Protein AF-A0A1F7CLQ4-F1 (afdb_monomer_lite)

Secondary structure (DSSP, 8-state):
-PPP-GGGSTTTGGGHHHHTTT--HHHHHHHHHHHHHHHHHHHHHHHHHHHHHHHHHHHHHHHHHHHHHHHHHHHHHHHHHHHHHHHHHT-

pLDDT: mean 92.61, std 8.92, range [44.19, 98.12]

Structure (mmCIF, N/CA/C/O backbone):
data_AF-A0A1F7CLQ4-F1
#
_entry.id   AF-A0A1F7CLQ4-F1
#
loop_
_atom_site.group_PDB
_atom_site.id
_atom_site.type_symbol
_atom_site.label_atom_id
_atom_site.label_alt_id
_atom_site.label_comp_id
_atom_site.label_asym_id
_atom_site.label_entity_id
_atom_site.label_seq_id
_atom_site.pdbx_PDB_ins_code
_atom_site.Cartn_x
_atom_site.Cartn_y
_atom_site.Cartn_z
_atom_site.occupancy
_atom_site.B_iso_or_equiv
_atom_site.auth_seq_id
_atom_site.auth_comp_id
_atom_site.auth_asym_id
_atom_site.auth_atom_id
_atom_site.pdbx_PDB_model_num
ATOM 1 N N . MET A 1 1 ? 12.674 11.616 0.233 1.00 44.19 1 MET A N 1
ATOM 2 C CA . MET A 1 1 ? 11.711 10.762 -0.494 1.00 44.19 1 MET A CA 1
ATOM 3 C C . MET A 1 1 ? 12.455 10.135 -1.657 1.00 44.19 1 MET A C 1
ATOM 5 O O . MET A 1 1 ? 12.992 10.893 -2.453 1.00 44.19 1 MET A O 1
ATOM 9 N N . ALA A 1 2 ? 12.589 8.805 -1.724 1.00 55.25 2 ALA A N 1
ATOM 10 C CA . ALA A 1 2 ? 13.204 8.209 -2.915 1.00 55.25 2 ALA A CA 1
ATOM 11 C C . ALA A 1 2 ? 12.341 8.534 -4.132 1.00 55.25 2 ALA A C 1
ATOM 13 O O . ALA A 1 2 ? 11.118 8.403 -4.079 1.00 55.25 2 ALA A O 1
ATOM 14 N N . GLN A 1 3 ? 12.997 9.010 -5.179 1.00 72.44 3 GLN A N 1
ATOM 15 C CA . GLN A 1 3 ? 12.374 9.351 -6.440 1.00 72.44 3 GLN A CA 1
ATOM 16 C C . GLN A 1 3 ? 11.818 8.058 -7.046 1.00 72.44 3 GLN A C 1
ATOM 18 O O . GLN A 1 3 ? 12.569 7.118 -7.292 1.00 72.44 3 GLN A O 1
ATOM 23 N N . ILE A 1 4 ? 10.495 7.979 -7.199 1.00 81.50 4 ILE A N 1
ATOM 24 C CA . ILE A 1 4 ? 9.842 6.866 -7.898 1.00 81.50 4 ILE A CA 1
ATOM 25 C C . ILE A 1 4 ? 10.405 6.830 -9.320 1.00 81.50 4 ILE A C 1
ATOM 27 O O . ILE A 1 4 ? 10.573 7.894 -9.924 1.00 81.50 4 ILE A O 1
ATOM 31 N N . GLU A 1 5 ? 10.698 5.636 -9.846 1.00 90.00 5 GLU A N 1
ATOM 32 C CA . GLU A 1 5 ? 11.148 5.490 -11.232 1.00 90.00 5 GLU A CA 1
ATOM 33 C C . GLU A 1 5 ? 10.113 6.148 -12.157 1.00 90.00 5 GLU A 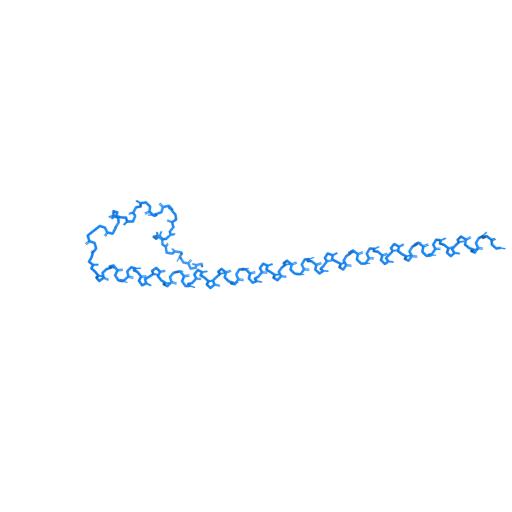C 1
ATOM 35 O O . GLU A 1 5 ? 8.967 5.691 -12.212 1.00 90.00 5 GLU A O 1
ATOM 40 N N . PRO A 1 6 ? 10.478 7.230 -12.867 1.00 90.19 6 PRO A N 1
ATOM 41 C CA . PRO A 1 6 ? 9.510 8.040 -13.589 1.00 90.19 6 PRO A CA 1
ATOM 42 C C . PRO A 1 6 ? 8.813 7.240 -14.685 1.00 90.19 6 PRO A C 1
ATOM 44 O O . PRO A 1 6 ? 7.636 7.471 -14.940 1.00 90.19 6 PRO A O 1
ATOM 47 N N . ASP A 1 7 ? 9.500 6.286 -15.305 1.00 92.38 7 ASP A N 1
ATOM 48 C CA . ASP A 1 7 ? 8.920 5.447 -16.353 1.00 92.38 7 ASP A CA 1
ATOM 49 C C . ASP A 1 7 ? 7.808 4.528 -15.832 1.00 92.38 7 ASP A C 1
ATOM 51 O O . ASP A 1 7 ? 6.880 4.214 -16.569 1.00 92.38 7 ASP A O 1
ATOM 55 N N . LEU A 1 8 ? 7.860 4.146 -14.552 1.00 90.31 8 LEU A N 1
ATOM 56 C CA . LEU A 1 8 ? 6.866 3.274 -13.920 1.00 90.31 8 LEU A CA 1
ATOM 57 C C . LEU A 1 8 ? 5.643 4.043 -13.392 1.00 90.31 8 LEU A C 1
ATOM 59 O O . LEU A 1 8 ? 4.775 3.466 -12.740 1.00 90.31 8 LEU A O 1
ATOM 63 N N . LEU A 1 9 ? 5.544 5.348 -13.662 1.00 91.81 9 LEU A N 1
ATOM 64 C CA . LEU A 1 9 ? 4.359 6.136 -13.334 1.00 91.81 9 LEU A CA 1
ATOM 65 C C . LEU A 1 9 ? 3.273 5.920 -14.388 1.00 91.81 9 LEU A C 1
ATOM 67 O O . LEU A 1 9 ? 3.539 6.061 -15.578 1.00 91.81 9 LEU A O 1
ATOM 71 N N . THR A 1 10 ? 2.023 5.719 -13.960 1.00 92.12 10 THR A N 1
ATOM 72 C CA . THR A 1 10 ? 0.868 5.493 -14.853 1.00 92.12 10 THR A CA 1
ATOM 73 C C . THR A 1 10 ? 0.768 6.518 -15.983 1.00 92.12 10 THR A C 1
ATOM 75 O O . THR A 1 10 ? 0.487 6.162 -17.122 1.00 92.12 10 THR A O 1
ATOM 78 N N . LYS A 1 11 ? 1.060 7.792 -15.691 1.00 94.31 11 LYS A N 1
ATOM 79 C CA . LYS A 1 11 ? 1.036 8.888 -16.673 1.00 94.31 11 LYS A CA 1
ATOM 80 C C . LYS A 1 11 ? 2.083 8.767 -17.789 1.00 94.31 11 LYS A C 1
ATOM 82 O O . LYS A 1 11 ? 1.915 9.382 -18.834 1.00 94.31 11 LYS A O 1
ATOM 87 N N . ASN A 1 12 ? 3.159 8.020 -17.555 1.00 92.94 12 ASN A N 1
ATOM 88 C CA . ASN A 1 12 ? 4.293 7.900 -18.465 1.00 92.94 12 ASN A CA 1
ATOM 89 C C . ASN A 1 12 ? 4.277 6.584 -19.256 1.00 92.94 12 ASN A C 1
ATOM 91 O O . ASN A 1 12 ? 4.933 6.527 -20.291 1.00 92.94 12 ASN A O 1
ATOM 95 N N . ILE A 1 13 ? 3.496 5.577 -18.832 1.00 91.69 13 ILE A N 1
ATOM 96 C CA . ILE A 1 13 ? 3.359 4.278 -19.521 1.00 91.69 13 ILE A CA 1
ATOM 97 C C . ILE A 1 13 ? 3.029 4.437 -21.017 1.00 91.69 13 ILE A C 1
ATOM 99 O O . ILE A 1 13 ? 3.725 3.824 -21.824 1.00 91.69 13 ILE A O 1
ATOM 103 N N . PRO A 1 14 ? 2.061 5.284 -21.433 1.00 95.56 14 PRO A N 1
ATOM 104 C CA . PRO A 1 14 ? 1.719 5.422 -22.852 1.00 95.56 14 PRO A CA 1
ATOM 105 C C . PRO A 1 14 ? 2.843 6.007 -23.719 1.00 95.56 14 PRO A C 1
ATOM 107 O O . PRO A 1 14 ? 2.769 5.943 -24.939 1.00 95.56 14 PRO A O 1
ATOM 110 N N . LEU A 1 15 ? 3.858 6.619 -23.101 1.00 94.81 15 LEU A N 1
ATOM 111 C CA . LEU A 1 15 ? 4.951 7.307 -23.790 1.00 94.81 15 LEU A CA 1
A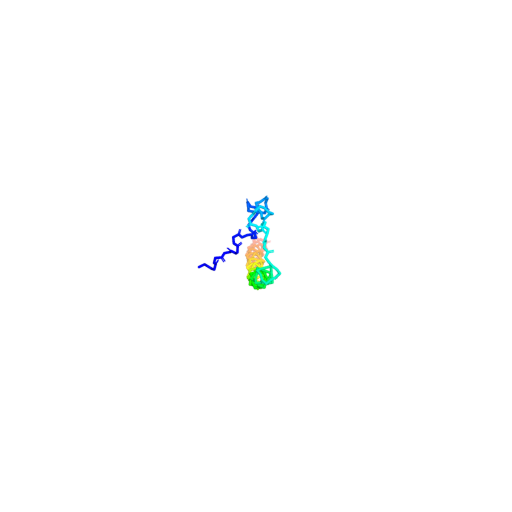TOM 112 C C . LEU A 1 15 ? 6.228 6.458 -23.866 1.00 94.81 15 LEU A C 1
ATOM 114 O O . LEU A 1 15 ? 7.207 6.899 -24.466 1.00 94.81 15 LEU A O 1
ATOM 118 N N . LEU A 1 16 ? 6.254 5.272 -23.244 1.00 94.00 16 LEU A N 1
ATOM 119 C CA . LEU A 1 16 ? 7.472 4.464 -23.126 1.00 94.00 16 LEU A CA 1
ATOM 120 C C . LEU A 1 16 ? 7.959 3.925 -24.470 1.00 94.00 16 LEU A C 1
ATOM 122 O O . LEU A 1 16 ? 9.166 3.920 -24.700 1.00 94.00 16 LEU A O 1
ATOM 126 N N . ASP A 1 17 ? 7.041 3.530 -25.352 1.00 93.12 17 ASP A N 1
ATOM 127 C CA . ASP A 1 17 ? 7.388 2.974 -26.664 1.00 93.12 17 ASP A CA 1
ATOM 128 C C . ASP A 1 17 ? 8.118 4.000 -27.536 1.00 93.12 17 ASP A C 1
ATOM 130 O O . ASP A 1 17 ? 9.124 3.681 -28.165 1.00 93.12 17 ASP A O 1
ATOM 134 N N . GLU A 1 18 ? 7.660 5.255 -27.528 1.00 95.62 18 GLU A N 1
ATOM 135 C CA . GLU A 1 18 ? 8.331 6.336 -28.255 1.00 95.62 18 GLU A CA 1
ATOM 136 C C . GLU A 1 18 ? 9.623 6.764 -27.546 1.00 95.62 18 GLU A C 1
ATOM 138 O O . GLU A 1 18 ? 10.642 6.995 -28.192 1.00 95.62 18 GLU A O 1
ATOM 143 N N . LYS A 1 19 ? 9.617 6.819 -26.207 1.00 93.69 19 LYS A N 1
ATOM 144 C CA . LYS A 1 19 ? 10.782 7.221 -25.405 1.00 93.69 19 LYS A CA 1
ATOM 145 C C . LYS A 1 19 ? 11.983 6.288 -25.575 1.00 93.69 19 LYS A C 1
ATOM 147 O O . LYS A 1 19 ? 13.117 6.758 -25.535 1.00 93.69 19 LYS A O 1
ATOM 152 N N . HIS A 1 20 ? 11.736 4.990 -25.735 1.00 95.69 20 HIS A N 1
ATOM 153 C CA . HIS A 1 20 ? 12.774 3.954 -25.837 1.00 95.69 20 HIS A CA 1
ATOM 154 C C . HIS A 1 20 ? 12.901 3.389 -27.256 1.00 95.69 20 HIS A C 1
ATOM 156 O O . HIS A 1 20 ? 13.471 2.319 -27.476 1.00 95.69 20 HIS A O 1
ATOM 162 N N . LYS A 1 21 ? 12.374 4.114 -28.244 1.00 96.19 21 LYS A N 1
ATOM 163 C CA . LYS A 1 21 ? 12.442 3.727 -29.647 1.00 96.19 21 LYS A CA 1
ATOM 164 C C . LYS A 1 21 ? 13.891 3.681 -30.123 1.00 96.19 21 LYS A C 1
ATOM 166 O O . LYS A 1 21 ? 14.621 4.664 -30.032 1.00 96.19 21 LYS A O 1
ATOM 171 N N . GLY A 1 22 ? 14.287 2.539 -30.679 1.00 95.00 22 GLY A N 1
ATOM 172 C CA . GLY A 1 22 ? 15.645 2.333 -31.181 1.00 95.00 22 GLY A CA 1
ATOM 173 C C . GLY A 1 22 ? 16.694 2.110 -30.089 1.00 95.00 22 GLY A C 1
ATOM 174 O O . GLY A 1 22 ? 17.880 2.243 -30.383 1.00 95.00 22 GLY A O 1
ATOM 175 N N . GLU A 1 23 ? 16.291 1.779 -28.855 1.00 96.06 23 GLU A N 1
ATOM 176 C CA . GLU A 1 23 ? 17.257 1.409 -27.817 1.00 96.06 23 GLU A CA 1
ATOM 177 C C . GLU A 1 23 ? 18.069 0.168 -28.224 1.00 96.06 23 GLU A C 1
ATOM 179 O O . GLU A 1 23 ? 17.555 -0.766 -28.850 1.00 96.06 23 GLU A O 1
ATOM 184 N N . THR A 1 24 ? 19.348 0.142 -27.847 1.00 97.38 24 THR A N 1
ATOM 185 C CA . THR A 1 2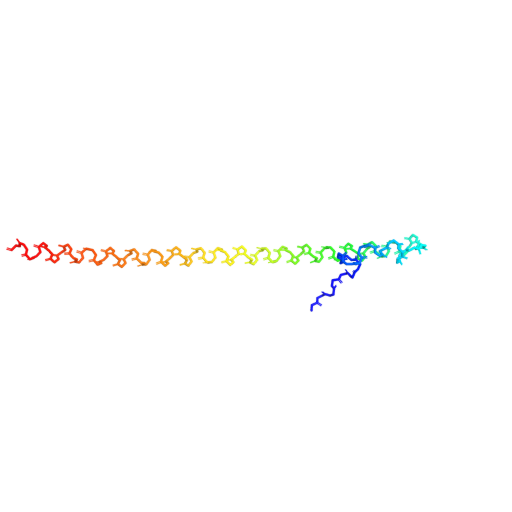4 ? 20.195 -1.042 -28.032 1.00 97.38 24 THR A CA 1
ATOM 186 C C . THR A 1 24 ? 19.914 -2.095 -26.951 1.00 97.38 24 THR A C 1
ATOM 188 O O . THR A 1 24 ? 19.390 -1.762 -25.880 1.00 97.38 24 THR A O 1
ATOM 191 N N . PRO A 1 25 ? 20.310 -3.364 -27.159 1.00 97.38 25 PRO A N 1
ATOM 192 C CA . PRO A 1 25 ? 20.189 -4.402 -26.133 1.00 97.38 25 PRO A CA 1
ATOM 193 C C . PRO A 1 25 ? 20.850 -4.029 -24.795 1.00 97.38 25 PRO A C 1
ATOM 195 O O . PRO A 1 25 ? 20.323 -4.342 -23.727 1.00 97.38 25 PRO A O 1
ATOM 198 N N . GLU A 1 26 ? 21.976 -3.316 -24.823 1.00 97.12 26 GLU A N 1
ATOM 199 C CA . GLU A 1 26 ? 22.677 -2.860 -23.620 1.00 97.12 26 GLU A CA 1
ATOM 200 C C . GLU A 1 26 ? 21.877 -1.785 -22.874 1.00 97.12 26 GLU A C 1
ATOM 202 O O . GLU A 1 26 ? 21.787 -1.817 -21.644 1.00 97.12 26 GLU A O 1
ATOM 207 N N . GLN A 1 27 ? 21.263 -0.848 -23.602 1.00 95.69 27 GLN A N 1
ATOM 208 C CA . GLN A 1 27 ? 20.402 0.188 -23.025 1.00 95.69 27 GLN A CA 1
ATOM 209 C C . GLN A 1 27 ? 19.132 -0.424 -22.422 1.00 95.69 27 GLN A C 1
ATOM 211 O O . GLN A 1 27 ? 18.760 -0.080 -21.294 1.00 95.69 27 GLN A O 1
ATOM 216 N N . HIS A 1 28 ? 18.535 -1.400 -23.115 1.00 95.75 28 HIS A N 1
ATOM 217 C CA . HIS A 1 28 ? 17.420 -2.191 -22.603 1.00 95.75 28 HIS A CA 1
ATOM 218 C C . HIS A 1 28 ? 17.781 -2.882 -21.283 1.00 95.75 28 HIS A C 1
ATOM 220 O O . HIS A 1 28 ? 17.050 -2.787 -20.295 1.00 95.75 28 HIS A O 1
ATOM 226 N N . ALA A 1 29 ? 18.937 -3.550 -21.235 1.00 96.81 29 ALA A N 1
ATOM 227 C CA . ALA A 1 29 ? 19.398 -4.251 -20.041 1.00 96.81 29 ALA A CA 1
ATOM 228 C C . ALA A 1 29 ? 19.597 -3.292 -18.854 1.00 96.81 29 ALA A C 1
ATOM 230 O O . ALA A 1 29 ? 19.156 -3.581 -17.739 1.00 96.81 29 ALA A O 1
ATOM 231 N N . GLN A 1 30 ? 20.198 -2.121 -19.089 1.00 95.88 30 GLN A N 1
ATOM 232 C CA . GLN A 1 30 ? 20.370 -1.092 -18.057 1.00 95.88 30 GLN A CA 1
ATOM 233 C C . GLN A 1 30 ? 19.026 -0.566 -17.535 1.00 95.88 30 GLN A C 1
ATOM 235 O O . GLN A 1 30 ? 18.849 -0.403 -16.323 1.00 95.88 30 GLN A O 1
ATOM 240 N N . ARG A 1 31 ? 18.063 -0.325 -18.432 1.00 95.19 31 ARG A N 1
ATOM 241 C CA . ARG A 1 31 ? 16.707 0.115 -18.083 1.00 95.19 31 ARG A CA 1
ATOM 242 C C . ARG A 1 31 ? 15.973 -0.934 -17.251 1.00 95.19 31 ARG A C 1
ATOM 244 O O . ARG A 1 31 ? 15.450 -0.609 -16.187 1.00 95.19 31 ARG A O 1
ATOM 251 N N . THR A 1 32 ? 16.013 -2.191 -17.674 1.00 94.50 32 THR A N 1
ATOM 252 C CA . THR A 1 32 ? 15.402 -3.313 -16.952 1.00 94.50 32 THR A CA 1
ATOM 253 C C . THR A 1 32 ? 16.008 -3.485 -15.559 1.00 94.50 32 THR A C 1
ATOM 255 O O . THR A 1 32 ? 15.270 -3.606 -14.582 1.00 94.50 32 THR A O 1
ATOM 258 N N . ALA A 1 33 ? 17.335 -3.394 -15.422 1.00 95.50 33 ALA A N 1
ATOM 259 C CA . ALA A 1 33 ? 17.995 -3.448 -14.117 1.00 95.50 33 ALA A CA 1
ATOM 260 C C . ALA A 1 33 ? 17.569 -2.292 -13.192 1.00 95.50 33 ALA A C 1
ATOM 262 O O . ALA A 1 33 ? 17.419 -2.476 -11.981 1.00 95.50 33 ALA A O 1
ATOM 263 N N . ARG A 1 34 ? 17.345 -1.092 -13.747 1.00 94.62 34 ARG A N 1
ATOM 264 C CA . ARG A 1 34 ? 16.816 0.050 -12.989 1.00 94.62 34 ARG A CA 1
ATOM 265 C C . ARG A 1 34 ? 15.389 -0.215 -12.506 1.00 94.62 34 ARG A C 1
ATOM 267 O O . ARG A 1 34 ? 15.104 0.007 -11.331 1.00 94.62 34 ARG A O 1
ATOM 274 N N . TYR A 1 35 ? 14.524 -0.747 -13.369 1.00 94.62 35 TYR A N 1
ATOM 275 C CA . TYR A 1 35 ? 13.141 -1.073 -13.008 1.00 94.62 35 TYR A CA 1
ATOM 276 C C . TYR A 1 35 ? 13.069 -2.153 -11.927 1.00 94.62 35 TYR A C 1
ATOM 278 O O . TYR A 1 35 ? 12.306 -2.008 -10.976 1.00 94.62 35 TYR A O 1
ATOM 286 N N . GLN A 1 36 ? 13.905 -3.190 -12.013 1.00 94.75 36 GLN A N 1
ATOM 287 C CA . GLN A 1 36 ? 13.982 -4.238 -10.991 1.00 94.75 36 GLN A CA 1
ATOM 288 C C . GLN A 1 36 ? 14.331 -3.669 -9.612 1.00 94.75 36 GLN A C 1
ATOM 290 O O . GLN A 1 36 ? 13.678 -3.999 -8.624 1.00 94.75 36 GLN A O 1
ATOM 295 N N . LYS A 1 37 ? 15.317 -2.767 -9.538 1.00 94.06 37 LYS A N 1
ATOM 296 C CA . LYS A 1 37 ? 15.677 -2.090 -8.281 1.00 94.06 37 LYS A CA 1
ATOM 297 C C . LYS A 1 37 ? 14.530 -1.236 -7.742 1.00 94.06 37 LYS A C 1
ATOM 299 O O . LYS A 1 37 ? 14.281 -1.247 -6.540 1.00 94.06 37 LYS A O 1
ATOM 304 N N . ALA A 1 38 ? 13.833 -0.515 -8.620 1.00 93.56 38 ALA A N 1
ATOM 305 C CA . ALA A 1 38 ? 12.695 0.312 -8.232 1.00 93.56 38 ALA A CA 1
ATOM 306 C C . ALA A 1 38 ? 11.533 -0.528 -7.677 1.00 93.56 38 ALA A C 1
ATOM 308 O O . ALA A 1 38 ? 10.959 -0.163 -6.652 1.00 93.56 38 ALA A O 1
ATOM 309 N N . MET A 1 39 ? 11.228 -1.667 -8.306 1.00 92.06 39 MET A N 1
ATOM 310 C CA . MET A 1 39 ? 10.192 -2.590 -7.833 1.00 92.06 39 MET A CA 1
ATOM 311 C C . MET A 1 39 ? 10.569 -3.250 -6.503 1.00 92.06 39 MET A C 1
ATOM 313 O O . MET A 1 39 ? 9.748 -3.285 -5.594 1.00 92.06 39 MET A O 1
ATOM 317 N N . ALA A 1 40 ? 11.824 -3.672 -6.327 1.00 94.06 40 ALA A N 1
ATOM 318 C CA . ALA A 1 40 ? 12.276 -4.244 -5.057 1.00 94.06 40 ALA A CA 1
ATOM 319 C C . ALA A 1 40 ? 12.161 -3.246 -3.886 1.00 94.06 40 ALA A C 1
ATOM 321 O O . ALA A 1 40 ? 11.759 -3.610 -2.780 1.00 94.06 40 ALA A O 1
ATOM 322 N N . GLU A 1 41 ? 12.483 -1.970 -4.123 1.00 92.31 41 GLU A N 1
ATOM 323 C CA . GLU A 1 41 ? 12.299 -0.917 -3.117 1.00 92.31 41 GLU A CA 1
ATOM 324 C C . GLU A 1 41 ? 10.812 -0.631 -2.853 1.00 92.31 41 GLU A C 1
ATOM 326 O O . GLU A 1 41 ? 10.429 -0.372 -1.710 1.00 92.31 41 GLU A O 1
ATOM 331 N N . TYR A 1 42 ? 9.963 -0.696 -3.883 1.00 91.75 42 TYR A N 1
ATOM 332 C CA . TYR A 1 42 ? 8.514 -0.600 -3.718 1.00 91.75 42 TYR A CA 1
ATOM 333 C C . TYR A 1 42 ? 7.980 -1.723 -2.822 1.00 91.75 42 TYR A C 1
ATOM 335 O O . TYR A 1 42 ? 7.304 -1.424 -1.838 1.00 91.75 42 TYR A O 1
ATOM 343 N N . ASP A 1 43 ? 8.336 -2.979 -3.099 1.00 94.44 43 ASP A N 1
ATOM 344 C CA . ASP A 1 43 ? 7.876 -4.143 -2.333 1.00 94.44 43 ASP A CA 1
ATOM 345 C C . ASP A 1 43 ? 8.266 -4.031 -0.858 1.00 94.44 43 ASP A C 1
ATOM 347 O O . ASP A 1 43 ? 7.443 -4.246 0.037 1.00 94.44 43 ASP A O 1
ATOM 351 N N . LYS A 1 44 ? 9.508 -3.608 -0.592 1.00 95.38 44 LYS A N 1
ATOM 352 C CA . LYS A 1 44 ? 9.991 -3.350 0.766 1.00 95.38 44 LYS A CA 1
ATOM 353 C C . LYS A 1 44 ? 9.123 -2.315 1.486 1.00 95.38 44 LYS A C 1
ATOM 355 O O . LYS A 1 44 ? 8.651 -2.564 2.594 1.00 95.38 44 LYS A O 1
ATOM 360 N N . ARG A 1 45 ? 8.888 -1.159 0.860 1.00 93.12 45 ARG A N 1
ATOM 361 C CA . ARG A 1 45 ? 8.091 -0.076 1.463 1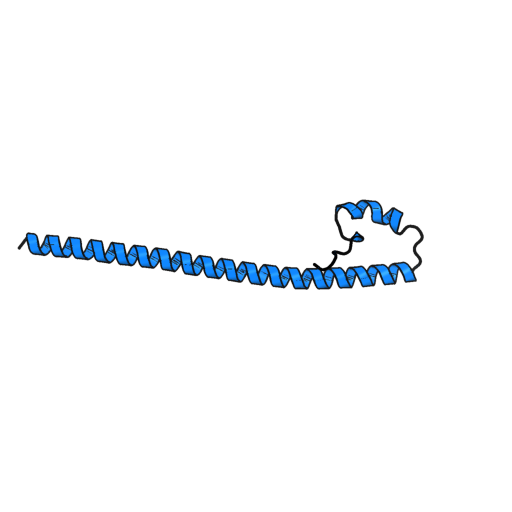.00 93.12 45 ARG A CA 1
ATOM 362 C C . ARG A 1 45 ? 6.634 -0.451 1.635 1.00 93.12 45 ARG A C 1
ATOM 364 O O . ARG A 1 45 ? 6.013 -0.055 2.617 1.00 93.12 45 ARG A O 1
ATOM 371 N N . TYR A 1 46 ? 6.085 -1.200 0.688 1.00 94.88 46 TYR A N 1
ATOM 372 C CA . TYR A 1 46 ? 4.729 -1.709 0.777 1.00 94.88 46 TYR A CA 1
ATOM 373 C C . TYR A 1 46 ? 4.585 -2.656 1.973 1.00 94.88 46 TYR A C 1
ATOM 375 O O . TYR A 1 46 ? 3.663 -2.496 2.772 1.00 94.88 46 TYR A O 1
ATOM 383 N N . ALA A 1 47 ? 5.535 -3.575 2.163 1.00 97.38 47 ALA A N 1
ATOM 384 C CA . ALA A 1 47 ? 5.552 -4.460 3.323 1.00 97.38 47 ALA A CA 1
ATOM 385 C C . ALA A 1 47 ? 5.659 -3.680 4.647 1.00 97.38 47 ALA A C 1
ATOM 387 O O . ALA A 1 47 ? 4.911 -3.958 5.586 1.00 97.38 47 ALA A O 1
ATOM 388 N N . GLU A 1 48 ? 6.535 -2.672 4.719 1.00 97.19 48 GLU A N 1
ATOM 389 C CA . GLU A 1 48 ? 6.670 -1.792 5.891 1.00 97.19 48 GLU A CA 1
ATOM 390 C C . GLU A 1 48 ? 5.371 -1.030 6.196 1.00 97.19 48 GLU A C 1
ATOM 392 O O . GLU A 1 48 ? 4.930 -0.983 7.349 1.00 97.19 48 GLU A O 1
ATOM 397 N N . LEU A 1 49 ? 4.727 -0.479 5.163 1.00 97.19 49 LEU A N 1
ATOM 398 C CA . LEU A 1 49 ? 3.449 0.217 5.275 1.00 97.19 49 LEU A CA 1
ATOM 399 C C . LEU A 1 49 ? 2.362 -0.720 5.810 1.00 97.19 49 LEU A C 1
ATOM 401 O O . LEU A 1 49 ? 1.727 -0.412 6.816 1.00 97.19 49 LEU A O 1
ATOM 405 N N . MET A 1 50 ? 2.183 -1.886 5.187 1.00 98.06 50 MET A N 1
ATOM 406 C CA . MET A 1 50 ? 1.176 -2.866 5.600 1.00 98.06 50 MET A CA 1
ATOM 407 C C . MET A 1 50 ? 1.417 -3.370 7.024 1.00 98.06 50 MET A C 1
ATOM 409 O O . MET A 1 50 ? 0.471 -3.507 7.801 1.00 98.06 50 MET A O 1
ATOM 413 N N . ALA A 1 51 ? 2.677 -3.588 7.409 1.00 98.06 51 ALA A N 1
ATOM 414 C CA . ALA A 1 51 ? 3.027 -3.932 8.782 1.00 98.06 51 ALA A CA 1
ATOM 415 C C . ALA A 1 51 ? 2.643 -2.815 9.765 1.00 98.06 51 ALA A C 1
ATOM 417 O O . ALA A 1 51 ? 2.123 -3.105 10.844 1.00 98.06 51 ALA A O 1
ATOM 418 N N . SER A 1 52 ? 2.855 -1.546 9.400 1.00 97.81 52 SER A N 1
ATOM 419 C CA . SER A 1 52 ? 2.437 -0.414 10.228 1.00 97.81 52 SER A CA 1
ATOM 420 C C . SER A 1 52 ? 0.920 -0.337 10.371 1.00 97.81 52 SER A C 1
ATOM 422 O O . SER A 1 52 ? 0.433 -0.307 11.498 1.00 97.81 52 SER A O 1
ATOM 424 N N . LEU A 1 53 ? 0.173 -0.407 9.263 1.00 98.12 53 LEU A N 1
ATOM 425 C CA . LEU A 1 53 ? -1.293 -0.390 9.302 1.00 98.12 53 LEU A CA 1
ATOM 426 C C . LEU A 1 53 ? -1.851 -1.519 10.170 1.00 98.12 53 LEU A C 1
ATOM 428 O O . LEU A 1 53 ? -2.743 -1.291 10.984 1.00 98.12 53 LEU A O 1
ATOM 432 N N . ASN A 1 54 ? -1.308 -2.731 10.044 1.00 98.06 54 ASN A N 1
ATOM 433 C CA . ASN A 1 54 ? -1.747 -3.865 10.854 1.00 98.06 54 ASN A CA 1
ATOM 434 C C . ASN A 1 54 ? -1.524 -3.625 12.355 1.00 98.06 54 ASN A C 1
ATOM 436 O O . ASN A 1 54 ? -2.383 -3.980 13.167 1.00 98.06 54 ASN A O 1
ATOM 440 N N . ARG A 1 55 ? -0.401 -3.001 12.740 1.00 97.94 55 ARG A N 1
ATOM 441 C CA . ARG A 1 55 ? -0.149 -2.619 14.140 1.00 97.94 55 ARG A CA 1
ATOM 442 C C . ARG A 1 55 ? -1.142 -1.570 14.626 1.00 97.94 55 ARG A C 1
ATOM 444 O O . ARG A 1 55 ? -1.674 -1.726 15.725 1.00 97.94 55 ARG A O 1
ATOM 451 N N . ASP A 1 56 ? -1.419 -0.558 13.813 1.00 97.88 56 ASP A N 1
ATOM 452 C CA . ASP A 1 56 ? -2.335 0.526 14.172 1.00 97.88 56 ASP A CA 1
ATOM 453 C C . ASP A 1 56 ? -3.766 0.005 14.347 1.00 97.88 56 ASP A C 1
ATOM 455 O O . ASP A 1 56 ? -4.410 0.280 15.361 1.00 97.88 56 ASP A O 1
ATOM 459 N N . VAL A 1 57 ? -4.235 -0.846 13.430 1.00 98.06 57 VAL A N 1
ATOM 460 C CA . VAL A 1 57 ? -5.544 -1.512 13.531 1.00 98.06 57 VAL A CA 1
ATOM 461 C C . VAL A 1 57 ? -5.621 -2.387 14.784 1.00 98.06 57 VAL A C 1
ATOM 463 O O . VAL A 1 57 ? -6.600 -2.322 15.531 1.00 98.06 57 VAL A O 1
ATOM 466 N N . ALA A 1 58 ? -4.585 -3.185 15.063 1.00 97.62 58 ALA A N 1
ATOM 467 C CA . ALA A 1 58 ? -4.542 -4.010 16.268 1.00 97.62 58 ALA A CA 1
ATOM 468 C C . ALA A 1 58 ? -4.576 -3.156 17.546 1.00 97.62 58 ALA A C 1
ATOM 470 O O . ALA A 1 58 ? -5.250 -3.513 18.517 1.00 97.62 58 ALA A O 1
ATOM 471 N N . GLN A 1 59 ? -3.881 -2.017 17.548 1.00 97.88 59 GLN A N 1
ATOM 472 C CA . GLN A 1 59 ? -3.886 -1.087 18.669 1.00 97.88 59 GLN A CA 1
ATOM 473 C C . GLN A 1 59 ? -5.264 -0.460 18.876 1.00 97.88 59 GLN A C 1
ATOM 475 O O . GLN A 1 59 ? -5.788 -0.504 19.989 1.00 97.88 59 GLN A O 1
ATOM 480 N N . GLN A 1 60 ? -5.885 0.051 17.814 1.00 97.56 60 GLN A N 1
ATOM 481 C CA . GLN A 1 60 ? -7.225 0.631 17.880 1.00 97.56 60 GLN A CA 1
ATOM 482 C C . GLN A 1 60 ? -8.262 -0.385 18.360 1.00 97.56 60 GLN A C 1
ATOM 484 O O . GLN A 1 60 ? -9.091 -0.057 19.208 1.00 97.56 60 GLN A O 1
ATOM 489 N N . LYS A 1 61 ? -8.179 -1.639 17.898 1.00 97.38 61 LYS A N 1
ATOM 490 C CA . LYS A 1 6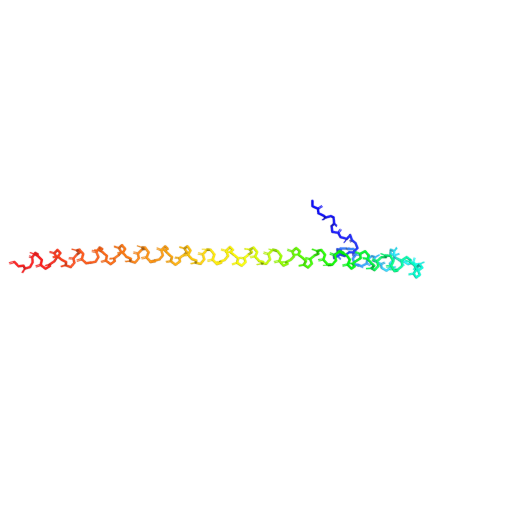1 ? -9.051 -2.721 18.370 1.00 97.38 61 LYS A CA 1
ATOM 491 C C . LYS A 1 61 ? -8.908 -2.944 19.876 1.00 97.38 61 LYS A C 1
ATOM 493 O O . LYS A 1 61 ? -9.916 -3.013 20.575 1.00 97.38 61 LYS A O 1
ATOM 498 N N . ARG A 1 62 ? -7.673 -3.027 20.384 1.00 97.06 62 ARG A N 1
ATOM 499 C CA . ARG A 1 62 ? -7.410 -3.190 21.824 1.00 97.06 62 ARG A CA 1
ATOM 500 C C . ARG A 1 62 ? -7.962 -2.022 22.635 1.00 97.06 62 ARG A C 1
ATOM 502 O O . ARG A 1 62 ? -8.651 -2.246 23.623 1.00 97.06 62 ARG A O 1
ATOM 509 N N . THR A 1 63 ? -7.717 -0.791 22.191 1.00 97.19 63 THR A N 1
ATOM 510 C CA . THR A 1 63 ? -8.241 0.410 22.852 1.00 97.19 63 THR A CA 1
ATOM 511 C C . THR A 1 63 ? -9.771 0.447 22.844 1.00 97.19 63 THR A C 1
ATOM 513 O O . THR A 1 63 ? -10.375 0.769 23.865 1.00 97.19 63 THR A O 1
ATOM 516 N N . GLY A 1 64 ? -10.408 0.073 21.732 1.00 97.00 64 GLY A N 1
ATOM 517 C CA . GLY A 1 64 ? -11.865 0.011 21.627 1.00 97.00 64 GLY A CA 1
ATOM 518 C C . GLY A 1 64 ? -12.486 -1.012 22.579 1.00 97.00 64 GLY A C 1
ATOM 519 O O . GLY A 1 64 ? -13.442 -0.687 23.279 1.00 97.00 64 GLY A O 1
ATOM 520 N N . ILE A 1 65 ? -11.914 -2.218 22.658 1.00 97.12 65 ILE A N 1
ATOM 521 C CA . ILE A 1 65 ? -12.372 -3.265 23.586 1.00 97.12 65 ILE A CA 1
ATOM 522 C C . ILE A 1 65 ? -12.229 -2.793 25.036 1.00 97.12 65 ILE A C 1
ATOM 524 O O . ILE A 1 65 ? -13.212 -2.812 25.773 1.00 97.12 65 ILE A O 1
ATOM 528 N N . ALA A 1 66 ? -11.058 -2.278 25.419 1.00 96.69 66 ALA A N 1
ATOM 529 C CA . ALA A 1 66 ? -10.817 -1.798 26.779 1.00 96.69 66 ALA A CA 1
ATOM 530 C C . ALA A 1 66 ? -11.783 -0.667 27.187 1.00 96.69 66 ALA A C 1
ATOM 532 O O . ALA A 1 66 ? -12.252 -0.617 28.324 1.00 96.69 66 ALA A O 1
ATOM 533 N N . ALA A 1 67 ? -12.129 0.230 26.256 1.00 96.50 67 ALA A N 1
ATOM 534 C CA . ALA A 1 67 ? -13.106 1.286 26.509 1.00 96.50 67 ALA A CA 1
ATOM 535 C C . ALA A 1 67 ? -14.523 0.729 26.748 1.00 96.50 67 ALA A C 1
ATOM 537 O O . ALA A 1 67 ? -15.242 1.221 27.622 1.00 96.50 67 ALA A O 1
ATOM 538 N N . ILE A 1 68 ? -14.925 -0.302 25.997 1.00 96.50 68 ILE A N 1
ATOM 539 C CA . ILE A 1 68 ? -16.216 -0.981 26.178 1.00 96.50 68 ILE A CA 1
ATOM 540 C C . ILE A 1 68 ? -16.247 -1.723 27.517 1.00 96.50 68 ILE A C 1
ATOM 542 O O . ILE A 1 68 ? -17.209 -1.571 28.268 1.00 96.50 68 ILE A O 1
ATOM 546 N N . GLU A 1 69 ? -15.192 -2.465 27.851 1.00 96.31 69 GLU A N 1
ATOM 547 C CA . GLU A 1 69 ? -15.069 -3.175 29.129 1.00 96.31 69 GLU A CA 1
ATOM 548 C C . GLU A 1 69 ? -15.146 -2.209 30.313 1.00 96.31 69 GLU A C 1
ATOM 550 O O . GLU A 1 69 ? -15.932 -2.417 31.235 1.00 96.31 69 GLU A O 1
ATOM 555 N N . GLN A 1 70 ? -14.418 -1.090 30.257 1.00 96.00 70 GLN A N 1
ATOM 556 C CA . GLN A 1 70 ? -14.474 -0.071 31.303 1.00 96.00 70 GLN A CA 1
ATOM 557 C C . GLN A 1 70 ? -15.878 0.535 31.442 1.00 96.00 70 GLN A C 1
ATOM 559 O O . GLN A 1 70 ? -16.341 0.799 32.555 1.00 96.00 70 GLN A O 1
ATOM 564 N N . LYS A 1 71 ? -16.570 0.772 30.323 1.00 96.12 71 LYS A N 1
ATOM 565 C CA . LYS A 1 71 ? -17.951 1.268 30.336 1.00 96.12 71 LYS A CA 1
ATOM 566 C C . LYS A 1 71 ? -18.902 0.249 30.968 1.00 96.12 71 LYS A C 1
ATOM 568 O O . LYS A 1 71 ? -19.759 0.646 31.757 1.00 96.12 71 LYS A O 1
ATOM 573 N N . ASN A 1 72 ? -18.741 -1.033 30.653 1.00 96.06 72 ASN A N 1
ATOM 574 C CA . ASN A 1 72 ? -19.556 -2.107 31.215 1.00 96.06 72 ASN A CA 1
ATOM 575 C C . ASN A 1 72 ? -19.312 -2.262 32.717 1.00 96.06 72 ASN A C 1
ATOM 577 O O . ASN A 1 72 ? -20.277 -2.220 33.471 1.00 96.06 72 ASN A O 1
ATOM 581 N N . ALA A 1 73 ? -18.054 -2.284 33.162 1.00 95.06 73 ALA A N 1
ATOM 582 C CA . ALA A 1 73 ? -17.709 -2.361 34.582 1.00 95.06 73 ALA A CA 1
ATOM 583 C C . ALA A 1 73 ? -18.332 -1.210 35.397 1.00 95.06 73 ALA A C 1
ATOM 585 O O . ALA A 1 73 ? -18.889 -1.425 36.472 1.00 95.06 73 ALA A O 1
ATOM 586 N N . LYS A 1 74 ? -18.315 0.022 34.863 1.00 95.62 74 LYS A N 1
ATOM 587 C CA . LYS A 1 74 ? -18.984 1.174 35.498 1.00 95.62 74 LYS A CA 1
ATOM 588 C C . LYS A 1 74 ? -20.504 1.004 35.562 1.00 95.62 74 LYS A C 1
ATOM 590 O O . LYS A 1 74 ? -21.116 1.344 36.573 1.00 95.62 74 LYS A O 1
ATOM 595 N N . LYS A 1 75 ? -21.119 0.496 34.490 1.00 95.44 75 LYS A N 1
ATOM 596 C CA . LYS A 1 75 ? -22.565 0.244 34.439 1.00 95.44 75 LYS A CA 1
ATOM 597 C C . LYS A 1 75 ? -22.977 -0.851 35.423 1.00 95.44 75 LYS A C 1
ATOM 599 O O . LYS A 1 75 ? -23.984 -0.693 36.107 1.00 95.44 75 LYS A O 1
ATOM 604 N N . GLU A 1 76 ? -22.208 -1.929 35.508 1.00 93.88 76 GLU A N 1
ATOM 605 C CA . GLU A 1 76 ? -22.429 -3.027 36.451 1.00 93.88 76 GLU A CA 1
ATOM 606 C C . GLU A 1 76 ? -22.323 -2.539 37.892 1.00 93.88 76 GLU A C 1
ATOM 608 O O . GLU A 1 76 ? -23.273 -2.724 38.646 1.00 93.88 76 GLU A O 1
ATOM 613 N N . ALA A 1 77 ? -21.256 -1.813 38.246 1.00 94.00 77 ALA A N 1
ATOM 614 C CA . ALA A 1 77 ? -21.097 -1.234 39.582 1.00 94.00 77 ALA A CA 1
ATOM 615 C C . ALA A 1 77 ? -22.271 -0.312 39.964 1.00 94.00 77 ALA A C 1
ATOM 617 O O . ALA A 1 77 ? -22.809 -0.403 41.066 1.00 94.00 77 ALA A O 1
ATOM 618 N N . SER A 1 78 ? -22.721 0.537 39.033 1.00 94.25 78 SER A N 1
ATOM 619 C CA . SER A 1 78 ? -23.889 1.398 39.254 1.00 94.25 78 SER A CA 1
ATOM 620 C C . SER A 1 78 ? -25.190 0.605 39.407 1.00 94.25 78 SER A C 1
ATOM 622 O O . SER A 1 78 ? -26.038 0.986 40.210 1.00 94.25 78 SER A O 1
ATOM 624 N N . THR A 1 79 ? -25.361 -0.478 38.645 1.00 94.56 79 THR A N 1
ATOM 625 C CA . THR A 1 79 ? -26.548 -1.342 38.729 1.00 94.56 79 THR A CA 1
ATOM 626 C C . THR A 1 79 ? -26.579 -2.072 40.069 1.00 94.56 79 THR A C 1
ATOM 628 O O . THR A 1 79 ? -27.618 -2.100 40.723 1.00 94.56 79 THR A O 1
ATOM 631 N N . LEU A 1 80 ? -25.434 -2.603 40.505 1.00 94.00 80 LEU A N 1
ATOM 632 C CA . LEU A 1 80 ? -25.293 -3.317 41.772 1.00 94.00 80 LEU A CA 1
ATOM 633 C C . LEU A 1 80 ? -25.594 -2.398 42.962 1.00 94.00 80 LEU A C 1
ATOM 635 O O . LEU A 1 80 ? -26.428 -2.739 43.793 1.00 94.00 80 LEU A O 1
ATOM 639 N N . SER A 1 81 ? -25.028 -1.187 42.970 1.00 93.06 81 SER A N 1
ATOM 640 C CA . SER A 1 81 ? -25.307 -0.172 43.996 1.00 93.06 81 SER A CA 1
ATOM 641 C C . SER A 1 81 ? -26.792 0.222 44.055 1.00 93.06 81 SER A C 1
ATOM 643 O O . SER A 1 81 ? -27.345 0.436 45.137 1.00 93.06 81 SER A O 1
ATOM 645 N N . GLY A 1 82 ? -27.472 0.275 42.904 1.00 92.12 82 GLY A N 1
ATOM 646 C CA . GLY A 1 82 ? -28.916 0.510 42.844 1.00 92.12 82 GLY A CA 1
ATOM 647 C C . GLY A 1 82 ? -29.732 -0.633 43.454 1.00 92.12 82 GLY A C 1
ATOM 648 O O . GLY A 1 82 ? -30.685 -0.380 44.189 1.00 92.12 82 GLY A O 1
ATOM 649 N N . ILE A 1 83 ? -29.337 -1.884 43.194 1.00 92.44 83 ILE A N 1
ATOM 650 C CA . ILE A 1 83 ? -29.976 -3.075 43.773 1.00 92.44 83 ILE A CA 1
ATOM 651 C C . ILE A 1 83 ? -29.760 -3.121 45.291 1.00 92.44 83 ILE A C 1
ATOM 653 O O . ILE A 1 83 ? -30.719 -3.317 46.032 1.00 92.44 83 ILE A O 1
ATOM 657 N N . GLU A 1 84 ? -28.532 -2.895 45.762 1.00 91.50 84 GLU A N 1
ATOM 658 C CA . GLU A 1 84 ? -28.207 -2.847 47.195 1.00 91.50 84 GLU A CA 1
ATOM 659 C C . GLU A 1 84 ? -29.047 -1.795 47.924 1.00 91.50 84 GLU A C 1
ATOM 661 O O . GLU A 1 84 ? -29.648 -2.081 48.959 1.00 91.50 84 GLU A O 1
ATOM 666 N N . SER A 1 85 ? -29.157 -0.598 47.342 1.00 90.25 85 SER A N 1
ATOM 667 C CA . SER A 1 85 ? -29.969 0.487 47.900 1.00 90.25 85 SER A CA 1
ATOM 668 C C . SER A 1 85 ? -31.452 0.113 47.984 1.00 90.25 85 SER A C 1
ATOM 670 O O . SER A 1 85 ? -32.107 0.438 48.971 1.00 90.25 85 SER A O 1
ATOM 672 N N . ALA A 1 86 ? -31.983 -0.588 46.976 1.00 89.69 86 ALA A N 1
ATOM 673 C CA . ALA A 1 86 ? -33.373 -1.042 46.957 1.00 89.69 86 ALA A CA 1
ATOM 674 C C . ALA A 1 86 ? -33.653 -2.150 47.987 1.00 89.69 86 ALA A C 1
ATOM 676 O O . ALA A 1 86 ? -34.724 -2.173 48.587 1.00 89.69 86 ALA A O 1
ATOM 677 N N . ILE A 1 87 ? -32.702 -3.058 48.223 1.00 89.75 87 ILE A N 1
ATOM 678 C CA . ILE A 1 87 ? -32.835 -4.104 49.249 1.00 89.75 87 ILE A CA 1
ATOM 679 C C . ILE A 1 87 ? -32.830 -3.477 50.648 1.00 89.75 87 ILE A C 1
ATOM 681 O O . ILE A 1 87 ? -33.684 -3.804 51.473 1.00 89.75 87 ILE A O 1
ATOM 685 N N . LEU A 1 88 ? -31.904 -2.546 50.895 1.00 86.88 88 LEU A N 1
ATOM 686 C CA . LEU A 1 88 ? -31.776 -1.862 52.183 1.00 86.88 88 LEU A CA 1
ATOM 687 C C . LEU A 1 88 ? -32.968 -0.955 52.504 1.00 86.88 88 LEU A C 1
ATOM 689 O O . LEU A 1 88 ? -33.292 -0.795 53.673 1.00 86.88 88 LEU A O 1
ATOM 693 N N . SER A 1 89 ? -33.629 -0.372 51.502 1.00 82.44 89 SER A N 1
ATOM 694 C CA . SER A 1 89 ? -34.824 0.457 51.716 1.00 82.44 89 SER A CA 1
ATOM 695 C C . SER A 1 89 ? -36.124 -0.341 51.870 1.00 82.44 89 SER A C 1
ATOM 697 O O . SER A 1 89 ? -37.145 0.235 52.241 1.00 82.44 89 SER A O 1
ATOM 699 N N . SER A 1 90 ? -36.097 -1.644 51.574 1.00 69.62 90 SER A N 1
ATOM 700 C CA . SER A 1 90 ? -37.254 -2.548 51.655 1.00 69.62 90 SER A CA 1
ATOM 701 C C . SER A 1 90 ? -37.287 -3.392 52.940 1.00 69.62 90 SER A C 1
ATOM 703 O O . SER A 1 90 ? -38.211 -4.188 53.105 1.00 69.62 90 SER A O 1
ATOM 705 N N . SER A 1 91 ? -36.277 -3.254 53.810 1.00 54.94 91 SER A N 1
ATOM 706 C CA . SER A 1 91 ? -36.159 -3.921 55.121 1.00 54.94 91 SER A CA 1
ATOM 707 C C . SER A 1 91 ? -3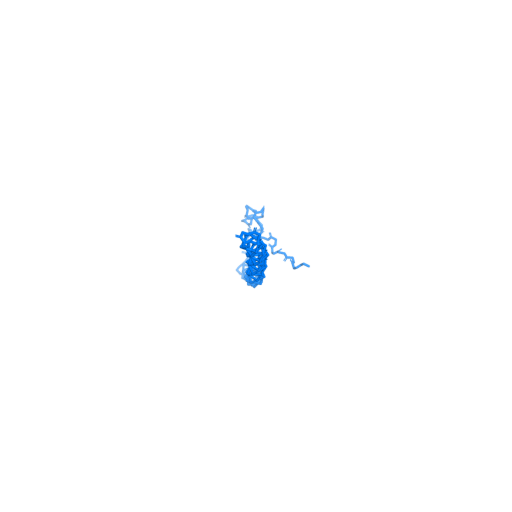6.448 -2.942 56.254 1.00 54.94 91 SER A C 1
ATOM 709 O O . SER A 1 91 ? -37.044 -3.382 57.260 1.00 54.94 91 SER A O 1
#

Sequence (91 aa):
MAQIEPDLLTKNIPLLDEKHKGETPEQHAQRTARYQKAMAEYDKRYAELMASLNRDVAQQKRTGIAAIEQKNAKKEASTLSGIESAILSSS

Radius of gyration: 30.49 Å; chains: 1; bounding box: 60×15×86 Å

Foldseek 3Di:
DPDQPPCPDPVNVVVVCVVCPPPDPVRVVVVVVVVVVNVVVVVVVVVVVVVVVVVVVVVVVVVVVVVVVVVVVVVVVVVVVVVVVVVVVVD